Protein AF-A0A0J1CVU9-F1 (afdb_monomer)

Nearest PDB structures (foldseek):
  7rgt-assembly5_E  TM=9.088E-01  e=1.331E-07  Legionella pneumophila
  7rgt-assembly6_F  TM=9.178E-01  e=3.682E-07  Legionella pneumophila
  7rgt-assembly7_G  TM=8.548E-01  e=1.413E-07  Legionella pneumophila
  7rgs-assembly2_B  TM=8.553E-01  e=3.468E-07  Legionella pneumophila
  1dvo-assembly1_A  TM=8.181E-01  e=1.802E-05  Escherichia coli

InterPro domains:
  IPR016103 ProQ/FinO domain [PF04352] (24-130)
  IPR016103 ProQ/FinO domain [SM00945] (21-135)
  IPR023529 RNA chaperone ProQ [PTHR38106] (23-129)
  IPR036442 ProQ/FinO domain superfamily [G3DSA:1.10.1710.10] (1-133)
  IPR036442 ProQ/FinO domain superfamily [SSF48657] (22-131)

Structure (mmCIF, N/CA/C/O backbone):
data_AF-A0A0J1CVU9-F1
#
_entry.id   AF-A0A0J1CVU9-F1
#
loop_
_atom_site.group_PDB
_atom_site.id
_atom_site.type_symbol
_atom_site.label_atom_id
_atom_site.label_alt_id
_atom_site.label_comp_id
_atom_site.label_asym_id
_atom_site.label_entity_id
_atom_site.label_seq_id
_atom_site.pdbx_PDB_ins_code
_atom_site.Cartn_x
_atom_site.Cartn_y
_atom_site.Cartn_z
_atom_site.occupancy
_atom_site.B_iso_or_equiv
_atom_site.auth_seq_id
_atom_site.auth_comp_id
_atom_site.auth_asym_id
_atom_site.auth_atom_id
_atom_site.pdbx_PDB_model_num
ATOM 1 N N . ALA A 1 1 ? 62.431 -18.263 28.979 1.00 41.56 1 ALA A N 1
ATOM 2 C CA . ALA A 1 1 ? 61.148 -17.964 29.644 1.00 41.56 1 ALA A CA 1
ATOM 3 C C . ALA A 1 1 ? 60.465 -16.832 28.881 1.00 41.56 1 ALA A C 1
ATOM 5 O O . ALA A 1 1 ? 61.070 -15.781 28.729 1.00 41.56 1 ALA A O 1
ATOM 6 N N . ARG A 1 2 ? 59.284 -17.079 28.304 1.00 39.56 2 ARG A N 1
ATOM 7 C CA . ARG A 1 2 ? 58.468 -16.088 27.575 1.00 39.56 2 ARG A CA 1
ATOM 8 C C . ARG A 1 2 ? 57.374 -15.615 28.542 1.00 39.56 2 ARG A C 1
ATOM 10 O O . ARG A 1 2 ? 56.738 -16.503 29.107 1.00 39.56 2 ARG A O 1
ATOM 17 N N . PRO A 1 3 ? 57.141 -14.312 28.765 1.00 50.91 3 PRO A N 1
ATOM 18 C CA . PRO A 1 3 ? 55.972 -13.891 29.514 1.00 50.91 3 PRO A CA 1
ATOM 19 C C . PRO A 1 3 ? 54.740 -13.850 28.600 1.00 50.91 3 PRO A C 1
ATOM 21 O O . PRO A 1 3 ? 54.760 -13.317 27.491 1.00 50.91 3 PRO A O 1
ATOM 24 N N . ASP A 1 4 ? 53.713 -14.506 29.117 1.00 41.72 4 ASP A N 1
ATOM 25 C CA . ASP A 1 4 ? 52.345 -14.692 28.655 1.00 41.72 4 ASP A CA 1
ATOM 26 C C . ASP A 1 4 ? 51.590 -13.352 28.574 1.00 41.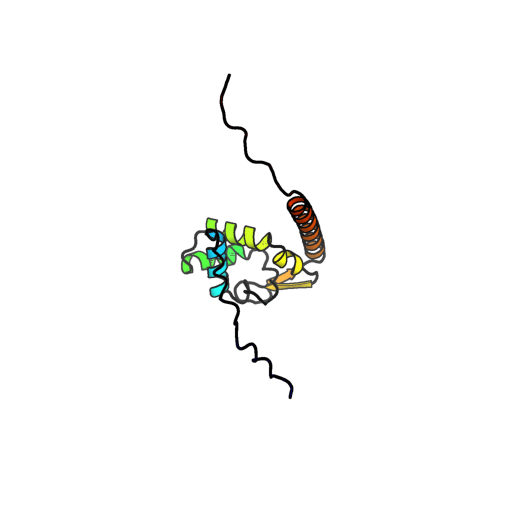72 4 ASP A C 1
ATOM 28 O O . ASP A 1 4 ? 51.628 -12.548 29.506 1.00 41.72 4 ASP A O 1
ATOM 32 N N . ALA A 1 5 ? 50.936 -13.088 27.440 1.00 48.16 5 ALA A N 1
ATOM 33 C CA . ALA A 1 5 ? 50.105 -11.905 27.236 1.00 48.16 5 ALA A CA 1
ATOM 34 C C . ALA A 1 5 ? 48.662 -12.203 27.685 1.00 48.16 5 ALA A C 1
ATOM 36 O O . ALA A 1 5 ? 48.086 -13.199 27.234 1.00 48.16 5 ALA A O 1
ATOM 37 N N . PRO A 1 6 ? 48.029 -11.357 28.519 1.00 48.94 6 PRO A N 1
ATOM 38 C CA . PRO A 1 6 ? 46.694 -11.640 29.015 1.00 48.94 6 PRO A CA 1
ATOM 39 C C . PRO A 1 6 ? 45.635 -11.472 27.916 1.00 48.94 6 PRO A C 1
ATOM 41 O O . PRO A 1 6 ? 45.565 -10.471 27.202 1.00 48.94 6 PRO A O 1
ATOM 44 N N . ARG A 1 7 ? 44.783 -12.497 27.827 1.00 43.69 7 ARG A N 1
ATOM 45 C CA . ARG A 1 7 ? 43.560 -12.595 27.024 1.00 43.69 7 ARG A CA 1
ATOM 46 C C . ARG A 1 7 ? 42.700 -11.329 27.125 1.00 43.69 7 ARG A C 1
ATOM 48 O O . ARG A 1 7 ? 42.205 -10.994 28.198 1.00 43.69 7 ARG A O 1
ATOM 55 N N . HIS A 1 8 ? 42.423 -10.705 25.981 1.00 44.59 8 HIS A N 1
ATOM 56 C CA . HIS A 1 8 ? 41.349 -9.722 25.837 1.00 44.59 8 HIS A CA 1
ATOM 57 C C . HIS A 1 8 ? 39.990 -10.408 26.039 1.00 44.59 8 HIS A C 1
ATOM 59 O O . HIS A 1 8 ? 39.448 -11.044 25.134 1.00 44.59 8 HIS A O 1
ATOM 65 N N . ALA A 1 9 ? 39.446 -10.285 27.247 1.00 43.50 9 ALA A N 1
ATOM 66 C CA . ALA A 1 9 ? 38.067 -10.619 27.553 1.00 43.50 9 ALA A CA 1
ATOM 67 C C . ALA A 1 9 ? 37.156 -9.409 27.279 1.00 43.50 9 ALA A C 1
ATOM 69 O O . ALA A 1 9 ? 37.359 -8.330 27.820 1.00 43.50 9 ALA A O 1
ATOM 70 N N . ALA A 1 10 ? 36.136 -9.656 26.455 1.00 47.22 10 ALA A N 1
ATOM 71 C CA . ALA A 1 10 ? 34.833 -8.994 26.406 1.00 47.22 10 ALA A CA 1
ATOM 72 C C . ALA A 1 10 ? 34.772 -7.454 26.308 1.00 47.22 10 ALA A C 1
ATOM 74 O O . ALA A 1 10 ? 34.772 -6.737 27.302 1.00 47.22 10 ALA A O 1
ATOM 75 N N . ALA A 1 11 ? 34.431 -6.971 25.111 1.00 45.59 11 ALA A N 1
ATOM 76 C CA . ALA A 1 11 ? 33.562 -5.806 24.972 1.00 45.59 11 ALA A CA 1
ATOM 77 C C . ALA A 1 11 ? 32.445 -6.147 23.979 1.00 45.59 11 ALA A C 1
ATOM 79 O O . ALA A 1 11 ? 32.611 -6.097 22.763 1.00 45.59 11 ALA A O 1
ATOM 80 N N . ARG A 1 12 ? 31.290 -6.552 24.514 1.00 49.12 12 ARG A N 1
ATOM 81 C CA . ARG A 1 12 ? 30.031 -6.581 23.760 1.00 49.12 12 ARG A CA 1
ATOM 82 C C . ARG A 1 12 ? 29.742 -5.134 23.335 1.00 49.12 12 ARG A C 1
ATOM 84 O O . ARG A 1 12 ? 29.778 -4.271 24.215 1.00 49.12 12 ARG A O 1
ATOM 91 N N . PRO A 1 13 ? 29.454 -4.822 22.061 1.00 47.38 13 PRO A N 1
ATOM 92 C CA . PRO A 1 13 ? 29.062 -3.464 21.715 1.00 47.38 13 PRO A CA 1
ATOM 93 C C . PRO A 1 13 ? 27.724 -3.144 22.398 1.00 47.38 13 PRO A C 1
ATOM 95 O O . PRO A 1 13 ? 26.752 -3.893 22.284 1.00 47.38 13 PRO A O 1
ATOM 98 N N . ALA A 1 14 ? 27.713 -2.051 23.161 1.00 47.44 14 ALA A N 1
ATOM 99 C CA . ALA A 1 14 ? 26.538 -1.493 23.818 1.00 47.44 14 ALA A CA 1
ATOM 100 C C . ALA A 1 14 ? 25.405 -1.233 22.803 1.00 47.44 14 ALA A C 1
ATOM 102 O O . ALA A 1 14 ? 25.688 -0.925 21.640 1.00 47.44 14 ALA A O 1
ATOM 103 N N . PRO A 1 15 ? 24.121 -1.313 23.204 1.00 46.66 15 PRO A N 1
ATOM 104 C CA . PRO A 1 15 ? 23.029 -0.952 22.316 1.00 46.66 15 PRO A CA 1
ATOM 105 C C . PRO A 1 15 ? 23.121 0.546 22.018 1.00 46.66 15 PRO A C 1
ATOM 107 O O . PRO A 1 15 ? 22.911 1.390 22.887 1.00 46.66 15 PRO A O 1
ATOM 110 N N . VAL A 1 16 ? 23.447 0.875 20.770 1.00 46.28 16 VAL A N 1
ATOM 111 C CA . VAL A 1 16 ? 23.295 2.220 20.218 1.00 46.28 16 VAL A CA 1
ATOM 112 C C . VAL A 1 16 ? 21.824 2.614 20.329 1.00 46.28 16 VAL A C 1
ATOM 114 O O . VAL A 1 16 ? 20.986 2.207 19.526 1.00 46.28 16 VAL A O 1
ATOM 117 N N . VAL A 1 17 ? 21.491 3.392 21.360 1.00 46.78 17 VAL A N 1
ATOM 118 C CA . VAL A 1 17 ? 20.192 4.056 21.479 1.00 46.78 17 VAL A CA 1
ATOM 119 C C . VAL A 1 17 ? 20.144 5.104 20.376 1.00 46.78 17 VAL A C 1
ATOM 121 O O . VAL A 1 17 ? 20.629 6.228 20.521 1.00 46.78 17 VAL A O 1
ATOM 124 N N . VAL A 1 18 ? 19.609 4.703 19.224 1.00 53.06 18 VAL A N 1
ATOM 125 C CA . VAL A 1 18 ? 19.347 5.602 18.105 1.00 53.06 18 VAL A CA 1
ATOM 126 C C . VAL A 1 18 ? 18.295 6.596 18.587 1.00 53.06 18 VAL A C 1
ATOM 128 O O . VAL A 1 18 ? 17.112 6.259 18.677 1.00 53.06 18 VAL A O 1
ATOM 131 N N . LYS A 1 19 ? 18.742 7.810 18.935 1.00 46.00 19 LYS A N 1
ATOM 132 C CA . LYS A 1 19 ? 17.898 8.976 19.225 1.00 46.00 19 LYS A CA 1
ATOM 133 C C . LYS A 1 19 ? 16.982 9.189 18.022 1.00 46.00 19 LYS A C 1
ATOM 135 O O . LYS A 1 19 ? 17.376 9.770 17.011 1.00 46.00 19 LYS A O 1
ATOM 140 N N . SER A 1 20 ? 15.795 8.602 18.092 1.00 45.66 20 SER A N 1
ATOM 141 C CA . SER A 1 20 ? 14.869 8.584 16.975 1.00 45.66 20 SER A CA 1
ATOM 142 C C . SER A 1 20 ? 14.236 9.961 16.888 1.00 45.66 20 SER A C 1
ATOM 144 O O . SER A 1 20 ? 13.605 10.428 17.833 1.00 45.66 20 SER A O 1
ATOM 146 N N . LYS A 1 21 ? 14.456 10.617 15.746 1.00 48.94 21 LYS A N 1
ATOM 147 C CA . LYS A 1 21 ? 13.702 11.793 15.296 1.00 48.94 21 LYS A CA 1
ATOM 148 C C . LYS A 1 21 ? 12.204 11.553 15.549 1.00 48.94 21 LYS A C 1
ATOM 150 O O . LYS A 1 21 ? 11.797 10.391 15.449 1.00 48.94 21 LYS A O 1
ATOM 155 N N . PRO A 1 22 ? 11.405 12.592 15.870 1.00 57.09 22 PRO A N 1
ATOM 156 C CA . PRO A 1 22 ? 9.976 12.425 16.119 1.00 57.09 22 PRO A CA 1
ATOM 157 C C . PRO A 1 22 ? 9.381 11.655 14.945 1.00 57.09 22 PRO A C 1
ATOM 159 O O . PRO A 1 22 ? 9.454 12.093 13.800 1.00 57.09 22 PRO A O 1
ATOM 162 N N . VAL A 1 23 ? 8.933 10.436 15.230 1.00 61.28 23 VAL A N 1
ATOM 163 C CA . VAL A 1 23 ? 8.447 9.519 14.206 1.00 61.28 23 VAL A CA 1
ATOM 164 C C . VAL A 1 23 ? 7.188 10.161 13.654 1.00 61.28 23 VAL A C 1
ATOM 166 O O . VAL A 1 23 ? 6.270 10.426 14.431 1.00 61.28 23 VAL A O 1
ATOM 169 N N . ASP A 1 24 ? 7.157 10.455 12.352 1.00 78.06 24 ASP A N 1
ATOM 170 C CA . ASP A 1 24 ? 5.987 11.077 11.743 1.00 78.06 24 ASP A CA 1
ATOM 171 C C . ASP A 1 24 ? 4.726 10.305 12.160 1.00 78.06 24 ASP A C 1
ATOM 173 O O . ASP A 1 24 ? 4.723 9.067 12.091 1.00 78.06 24 ASP A O 1
ATOM 177 N N . PRO A 1 25 ? 3.641 10.989 12.565 1.00 79.50 25 PRO A N 1
ATOM 178 C CA . PRO A 1 25 ? 2.411 10.320 12.995 1.00 79.50 25 PRO A CA 1
ATOM 179 C C . PRO A 1 25 ? 1.903 9.346 11.922 1.00 79.50 25 PRO A C 1
ATOM 181 O O . PRO A 1 25 ? 1.444 8.248 12.218 1.00 79.50 25 PRO A O 1
ATOM 184 N N . VAL A 1 26 ? 2.136 9.682 10.654 1.00 82.81 26 VAL A N 1
ATOM 185 C CA . VAL A 1 26 ? 1.861 8.840 9.488 1.00 82.81 26 VAL A CA 1
ATOM 186 C C . VAL A 1 26 ? 2.617 7.504 9.521 1.00 82.81 26 VAL A C 1
ATOM 188 O O . VAL A 1 26 ? 2.060 6.463 9.181 1.00 82.81 26 VAL A O 1
ATOM 191 N N . VAL A 1 27 ? 3.882 7.500 9.943 1.00 81.06 27 VAL A N 1
ATOM 192 C CA . VAL A 1 27 ? 4.694 6.278 10.066 1.00 81.06 27 VAL A CA 1
ATOM 193 C C . VAL A 1 27 ? 4.217 5.427 11.242 1.00 81.06 27 VAL A C 1
ATOM 195 O O . VAL A 1 27 ? 4.213 4.198 11.141 1.00 81.06 27 VAL A O 1
ATOM 198 N N . LEU A 1 28 ? 3.746 6.051 12.326 1.00 84.38 28 LEU A N 1
ATOM 199 C CA . LEU A 1 28 ? 3.087 5.334 13.423 1.00 84.38 28 LEU A CA 1
ATOM 200 C C . LEU A 1 28 ? 1.793 4.665 12.944 1.00 84.38 28 LEU A C 1
ATOM 202 O O . LEU A 1 28 ? 1.552 3.502 13.275 1.00 84.38 28 LEU A O 1
ATOM 206 N N . THR A 1 29 ? 1.012 5.352 12.109 1.00 86.81 29 THR A N 1
ATOM 207 C CA . THR A 1 29 ? -0.194 4.806 11.473 1.00 86.81 29 THR A CA 1
ATOM 208 C C . THR A 1 29 ? 0.133 3.615 10.575 1.00 86.81 29 THR A C 1
ATOM 210 O O . THR A 1 29 ? -0.481 2.561 10.728 1.00 86.81 29 THR A O 1
ATOM 213 N N . ILE A 1 30 ? 1.173 3.705 9.736 1.00 84.81 30 ILE A N 1
ATOM 214 C CA . ILE A 1 30 ? 1.686 2.550 8.976 1.00 84.81 30 ILE A CA 1
ATOM 215 C C . ILE A 1 30 ? 2.040 1.397 9.926 1.00 84.81 30 ILE A C 1
ATOM 217 O O . ILE A 1 30 ? 1.662 0.257 9.676 1.00 84.81 30 ILE A O 1
ATOM 221 N N . GLY A 1 31 ? 2.720 1.672 11.041 1.00 84.19 31 GLY A N 1
ATOM 222 C CA . GLY A 1 31 ? 3.070 0.654 12.034 1.00 84.19 31 GLY A CA 1
ATOM 223 C C . GLY A 1 31 ? 1.858 -0.022 12.688 1.00 84.19 31 GLY A C 1
ATOM 224 O O . GLY A 1 31 ? 1.905 -1.222 12.963 1.00 84.19 31 GLY A O 1
ATOM 225 N N . LYS A 1 32 ? 0.761 0.712 12.917 1.00 84.94 32 LYS A N 1
ATOM 226 C CA . LYS A 1 32 ? -0.515 0.141 13.385 1.00 84.94 32 LYS A CA 1
ATOM 227 C C . LYS A 1 32 ? -1.131 -0.770 12.322 1.00 84.94 32 LYS A C 1
ATOM 229 O O . LYS A 1 32 ? -1.518 -1.891 12.650 1.00 84.94 32 LYS A O 1
ATOM 234 N N . LEU A 1 33 ? -1.139 -0.331 11.062 1.00 85.00 33 LEU A N 1
ATOM 235 C CA . LEU A 1 33 ? -1.606 -1.140 9.933 1.00 85.00 33 LEU A CA 1
ATOM 236 C C . LEU A 1 33 ? -0.778 -2.420 9.774 1.00 85.00 33 LEU A C 1
ATOM 238 O O . LEU A 1 33 ? -1.353 -3.481 9.595 1.00 85.00 33 LEU A O 1
ATOM 242 N N . GLN A 1 34 ? 0.544 -2.362 9.954 1.00 84.38 34 GLN A N 1
ATOM 243 C CA . GLN A 1 34 ? 1.418 -3.545 9.939 1.00 84.38 34 GLN A CA 1
ATOM 244 C C . GLN A 1 34 ? 1.088 -4.560 11.040 1.00 84.38 34 GLN A C 1
ATOM 246 O O . GLN A 1 34 ? 1.210 -5.763 10.825 1.00 84.38 34 GLN A O 1
ATOM 251 N N . LYS A 1 35 ? 0.691 -4.098 12.232 1.00 83.94 35 LYS A N 1
ATOM 252 C CA . LYS A 1 35 ? 0.301 -4.993 13.336 1.00 83.94 35 LYS A CA 1
ATOM 253 C C . LYS A 1 35 ? -1.035 -5.685 13.077 1.00 83.94 35 LYS A C 1
ATOM 255 O O . LYS A 1 35 ? -1.227 -6.806 13.529 1.00 83.94 35 LYS A O 1
ATOM 260 N N . ARG A 1 36 ? -1.951 -4.996 12.400 1.00 84.25 36 ARG A N 1
ATOM 261 C CA . ARG A 1 36 ? -3.316 -5.470 12.142 1.00 84.25 36 ARG A CA 1
ATOM 262 C C . ARG A 1 36 ? -3.403 -6.303 10.870 1.00 84.25 36 ARG A C 1
ATOM 264 O O . ARG A 1 36 ? -4.029 -7.352 10.874 1.00 84.25 36 ARG A O 1
ATOM 271 N N . PHE A 1 37 ? -2.679 -5.890 9.838 1.00 84.12 37 PHE A N 1
ATOM 272 C CA . PHE A 1 37 ? -2.614 -6.536 8.533 1.00 84.12 37 PHE A CA 1
ATOM 273 C C . PHE A 1 37 ? -1.162 -6.890 8.188 1.00 84.12 37 PHE A C 1
ATOM 275 O O . PHE A 1 37 ? -0.573 -6.291 7.286 1.00 84.12 37 PHE A O 1
ATOM 282 N N . PRO A 1 38 ? -0.551 -7.871 8.877 1.00 81.56 38 PRO A N 1
ATOM 283 C CA . PRO A 1 38 ? 0.835 -8.260 8.615 1.00 81.56 38 PRO A CA 1
ATOM 284 C C . PRO A 1 38 ? 1.034 -8.873 7.222 1.00 81.56 38 PRO A C 1
ATOM 286 O O . PRO A 1 38 ? 2.152 -8.873 6.713 1.00 81.56 38 PRO A O 1
ATOM 289 N N . LYS A 1 39 ? -0.038 -9.381 6.598 1.00 79.44 39 LYS A N 1
ATOM 290 C CA . LYS A 1 39 ? -0.004 -9.946 5.244 1.00 79.44 39 LYS A CA 1
ATOM 291 C C . LYS A 1 39 ? 0.044 -8.862 4.160 1.00 79.44 39 LYS A C 1
ATOM 293 O O . LYS A 1 39 ? 0.845 -8.965 3.240 1.00 79.44 39 LYS A O 1
ATOM 298 N N . ALA A 1 40 ? -0.760 -7.806 4.301 1.00 80.44 40 ALA A N 1
ATOM 299 C CA . ALA A 1 40 ? -0.781 -6.674 3.371 1.00 80.44 40 ALA A CA 1
ATOM 300 C C . ALA A 1 40 ? 0.377 -5.698 3.617 1.00 80.44 40 ALA A C 1
ATOM 302 O O . ALA A 1 40 ? 1.024 -5.206 2.694 1.00 80.44 40 ALA A O 1
ATOM 303 N N . PHE A 1 41 ? 0.674 -5.438 4.890 1.00 82.12 41 PHE A N 1
ATOM 304 C CA . PHE A 1 41 ? 1.751 -4.565 5.335 1.00 82.12 41 PHE A CA 1
ATOM 305 C C . PHE A 1 41 ? 2.809 -5.386 6.085 1.00 82.12 41 PHE A C 1
ATOM 307 O O . PHE A 1 41 ? 2.903 -5.317 7.313 1.00 82.12 41 PHE A O 1
ATOM 314 N N . PRO A 1 42 ? 3.655 -6.149 5.375 1.00 76.81 42 PRO A N 1
ATOM 315 C CA . PRO A 1 42 ? 4.730 -6.887 6.016 1.00 76.81 42 PRO A CA 1
ATOM 316 C C . PRO A 1 42 ? 5.746 -5.938 6.672 1.00 76.81 42 PRO A C 1
ATOM 318 O O . PRO A 1 42 ? 6.040 -4.839 6.179 1.00 76.81 42 PRO A O 1
ATOM 321 N N . LYS A 1 43 ? 6.294 -6.360 7.816 1.00 70.69 43 LYS A N 1
ATOM 322 C CA . LYS A 1 43 ? 7.401 -5.686 8.514 1.00 70.69 43 LYS A CA 1
ATOM 323 C C . LYS A 1 43 ? 8.730 -6.370 8.157 1.00 70.69 43 LYS A C 1
ATOM 325 O O . LYS A 1 43 ? 8.760 -7.545 7.818 1.00 70.69 43 LYS A O 1
ATOM 330 N N . ASN A 1 44 ? 9.831 -5.616 8.216 1.00 53.41 44 ASN A N 1
ATOM 331 C CA . ASN A 1 44 ? 11.195 -6.102 7.958 1.00 53.41 44 ASN A CA 1
ATOM 332 C C . ASN A 1 44 ? 11.471 -7.427 8.709 1.00 53.41 44 ASN A C 1
ATOM 334 O O . ASN A 1 44 ? 11.161 -7.465 9.902 1.00 53.41 44 ASN A O 1
ATOM 338 N N . PRO A 1 45 ? 12.066 -8.464 8.083 1.00 49.12 45 PRO A N 1
ATOM 339 C CA . PRO A 1 45 ? 12.847 -8.455 6.836 1.00 49.12 45 PRO A CA 1
ATOM 340 C C . PRO A 1 45 ? 12.084 -8.786 5.543 1.00 49.12 45 PRO A C 1
ATOM 342 O O . PRO A 1 45 ? 12.707 -8.793 4.485 1.00 49.12 45 PRO A O 1
ATOM 345 N N . SER A 1 46 ? 10.773 -9.031 5.584 1.00 55.81 46 SER A N 1
ATOM 346 C CA . SER A 1 46 ? 10.046 -9.433 4.375 1.00 55.81 46 SER A CA 1
ATOM 347 C C . SER A 1 46 ? 10.033 -8.317 3.318 1.00 55.81 46 SER A C 1
ATOM 349 O O . SER A 1 46 ? 9.872 -7.137 3.675 1.00 55.81 46 SER A O 1
ATOM 351 N N . PRO A 1 47 ? 10.212 -8.657 2.024 1.00 60.06 47 PRO A N 1
ATOM 352 C CA . PRO A 1 47 ? 10.031 -7.700 0.942 1.00 60.06 47 PRO A CA 1
ATOM 353 C C . PRO A 1 47 ? 8.624 -7.111 1.046 1.00 60.06 47 PRO A C 1
ATOM 355 O O . PRO A 1 47 ? 7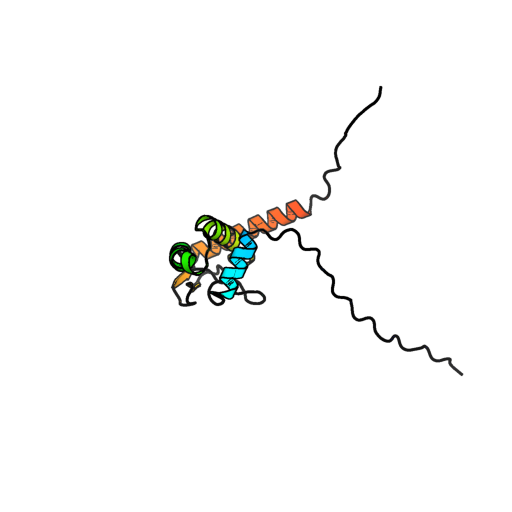.680 -7.786 1.468 1.00 60.06 47 PRO A O 1
ATOM 358 N N . LYS A 1 48 ? 8.484 -5.819 0.730 1.00 69.31 48 LYS A N 1
ATOM 359 C CA . LYS A 1 48 ? 7.142 -5.237 0.665 1.00 69.31 48 LYS A CA 1
ATOM 360 C C . LYS A 1 48 ? 6.370 -5.957 -0.436 1.00 69.31 48 LYS A C 1
ATOM 362 O O . LYS A 1 48 ? 6.951 -6.564 -1.320 1.00 69.31 48 LYS A O 1
ATOM 367 N N . VAL A 1 49 ? 5.056 -5.903 -0.368 1.00 71.06 49 VAL A N 1
ATOM 368 C CA . VAL A 1 49 ? 4.188 -6.537 -1.357 1.00 71.06 49 VAL A CA 1
ATOM 369 C C . VAL A 1 49 ? 3.447 -5.450 -2.122 1.00 71.06 49 VAL A C 1
ATOM 371 O O . VAL A 1 49 ? 3.131 -4.402 -1.537 1.00 71.06 49 VAL A O 1
ATOM 374 N N . PRO A 1 50 ? 3.214 -5.636 -3.430 1.00 81.38 50 PRO A N 1
ATOM 375 C CA . PRO A 1 50 ? 2.346 -4.740 -4.166 1.00 81.38 50 PRO A CA 1
ATOM 376 C C . PRO A 1 50 ? 0.936 -4.876 -3.586 1.00 81.38 50 PRO A C 1
ATOM 378 O O . PRO A 1 50 ? 0.401 -5.972 -3.442 1.00 81.38 50 PRO A O 1
ATOM 381 N N . LEU A 1 51 ? 0.352 -3.750 -3.192 1.00 84.06 51 LEU A N 1
ATOM 382 C CA . LEU A 1 51 ? -0.982 -3.734 -2.603 1.00 84.06 51 LEU A CA 1
ATOM 383 C C . LEU A 1 51 ? -2.041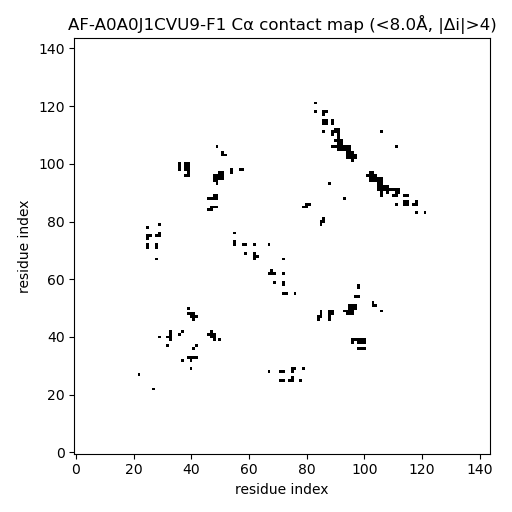 -3.765 -3.710 1.00 84.06 51 LEU A C 1
ATOM 385 O O . LEU A 1 51 ? -1.804 -3.298 -4.830 1.00 84.06 51 LEU A O 1
ATOM 389 N N . LYS A 1 52 ? -3.226 -4.277 -3.375 1.00 84.62 52 LYS A N 1
ATOM 390 C CA . LYS A 1 52 ? -4.447 -4.170 -4.184 1.00 84.62 52 LYS A CA 1
ATOM 391 C C . LYS A 1 52 ? -4.682 -2.726 -4.661 1.00 84.62 52 LYS A C 1
ATOM 393 O O . LYS A 1 52 ? -4.523 -1.769 -3.899 1.00 84.62 52 LYS A O 1
ATOM 398 N N . ILE A 1 53 ? -5.111 -2.553 -5.915 1.00 79.62 53 ILE A N 1
ATOM 399 C CA . ILE A 1 53 ? -5.634 -1.254 -6.375 1.00 79.62 53 ILE A CA 1
ATOM 400 C C . ILE A 1 53 ? -6.957 -1.008 -5.650 1.00 79.62 53 ILE A C 1
ATOM 402 O O . ILE A 1 53 ? -7.840 -1.854 -5.695 1.00 79.62 53 ILE A O 1
ATOM 406 N N . GLY A 1 54 ? -7.083 0.131 -4.969 1.00 81.69 54 GLY A N 1
ATOM 407 C CA . GLY A 1 54 ? -8.251 0.404 -4.126 1.00 81.69 54 GLY A CA 1
ATOM 408 C C . GLY A 1 54 ? -8.132 -0.137 -2.697 1.00 81.69 54 GLY A C 1
ATOM 409 O O . GLY A 1 54 ? -9.091 -0.046 -1.943 1.00 81.69 54 GLY A O 1
ATOM 410 N N . ILE A 1 55 ? -6.947 -0.603 -2.260 1.00 84.75 55 ILE A N 1
ATOM 411 C CA . ILE A 1 55 ? -6.690 -0.984 -0.848 1.00 84.75 55 ILE A CA 1
ATOM 412 C C . ILE A 1 55 ? -7.090 0.121 0.147 1.00 84.75 55 ILE A C 1
ATOM 414 O O . ILE A 1 55 ? -7.344 -0.142 1.312 1.00 84.75 55 ILE A O 1
ATOM 418 N N . PHE A 1 56 ? -7.129 1.377 -0.303 1.00 85.81 56 PHE A N 1
ATOM 419 C CA . PHE A 1 56 ? -7.556 2.511 0.504 1.00 85.81 56 PHE A CA 1
ATOM 420 C C . PHE A 1 56 ? -9.024 2.421 0.938 1.00 85.81 56 PHE A C 1
ATOM 422 O O . PHE A 1 56 ? -9.314 2.749 2.080 1.00 85.81 56 PHE A O 1
ATOM 429 N N . GLU A 1 57 ? -9.925 1.957 0.070 1.00 86.75 57 GLU A N 1
ATOM 430 C CA . GLU A 1 57 ? -11.352 1.797 0.394 1.00 86.75 57 GLU A CA 1
ATOM 431 C C . GLU A 1 57 ? -11.554 0.667 1.410 1.00 86.75 57 GLU A C 1
ATOM 433 O O . GLU A 1 57 ? -12.250 0.825 2.409 1.00 86.75 57 GLU A O 1
ATOM 438 N N . ASP A 1 58 ? -10.838 -0.436 1.201 1.00 85.69 58 ASP A N 1
ATOM 439 C CA . ASP A 1 58 ? -10.747 -1.567 2.126 1.00 85.69 58 ASP A CA 1
ATOM 440 C C . ASP A 1 58 ? -10.231 -1.112 3.507 1.00 85.69 58 ASP A C 1
ATOM 442 O O . ASP A 1 58 ? -10.786 -1.436 4.559 1.00 85.69 58 ASP A O 1
ATOM 446 N N . LEU A 1 59 ? -9.190 -0.272 3.513 1.00 85.38 59 LEU A N 1
ATOM 447 C CA . LEU A 1 59 ? -8.642 0.293 4.740 1.00 85.38 59 LEU A CA 1
ATOM 448 C C . LEU A 1 59 ? -9.611 1.263 5.399 1.00 85.38 59 LEU A C 1
ATOM 450 O O . LEU A 1 59 ? -9.641 1.305 6.623 1.00 85.38 59 LEU A O 1
ATOM 454 N N . LEU A 1 60 ? -10.379 2.034 4.629 1.00 87.12 60 LEU A N 1
ATOM 455 C CA . LEU A 1 60 ? -11.385 2.948 5.164 1.00 87.12 60 LEU A CA 1
ATOM 456 C C . LEU A 1 60 ? -12.490 2.200 5.901 1.00 87.12 60 LEU A C 1
ATOM 458 O O . LEU A 1 60 ? -12.873 2.622 6.990 1.00 87.12 60 LEU A O 1
ATOM 462 N N . ALA A 1 61 ? -12.935 1.061 5.366 1.00 88.06 61 ALA A N 1
ATOM 463 C CA . ALA A 1 61 ? -13.898 0.199 6.047 1.00 88.06 61 ALA A CA 1
ATOM 464 C C . ALA A 1 61 ? -13.373 -0.273 7.417 1.00 88.06 61 ALA A C 1
ATOM 466 O O . ALA A 1 61 ? -14.126 -0.351 8.385 1.00 88.06 61 ALA A O 1
ATOM 467 N N . GLN A 1 62 ? -12.065 -0.524 7.516 1.00 83.25 62 GLN A N 1
ATOM 468 C CA . GLN A 1 62 ? -11.393 -0.940 8.751 1.00 83.25 62 GLN A CA 1
ATOM 469 C C . GLN A 1 62 ? -10.908 0.243 9.614 1.00 83.25 62 GLN A C 1
ATOM 471 O O . GLN A 1 62 ? -10.578 0.064 10.787 1.00 83.25 62 GLN A O 1
ATOM 476 N N . ALA A 1 63 ? -10.863 1.465 9.074 1.00 84.69 63 ALA A N 1
ATOM 477 C CA . ALA A 1 63 ? -10.294 2.637 9.740 1.00 84.69 63 ALA A CA 1
ATOM 478 C C . ALA A 1 63 ? -11.069 3.003 11.009 1.00 84.69 63 ALA A C 1
ATOM 480 O O . ALA A 1 63 ? -10.455 3.359 12.016 1.00 84.69 63 ALA A O 1
ATOM 481 N N . THR A 1 64 ? -12.394 2.839 10.979 1.00 83.94 64 THR A N 1
ATOM 482 C CA . THR A 1 64 ? -13.279 3.032 12.135 1.00 83.94 64 THR A CA 1
ATOM 483 C C . THR A 1 64 ? -12.914 2.095 13.286 1.00 83.94 64 THR A C 1
ATOM 485 O O . THR A 1 64 ? -12.811 2.539 14.426 1.00 83.94 64 THR A O 1
ATOM 488 N N . GLU A 1 65 ? -12.635 0.821 12.994 1.00 84.25 65 GLU A N 1
ATOM 489 C CA . GLU A 1 65 ? -12.217 -0.167 14.002 1.00 84.25 65 GLU A CA 1
ATOM 490 C C . GLU A 1 65 ? -10.816 0.141 14.556 1.00 84.25 65 GLU A C 1
ATOM 492 O O . GLU A 1 65 ? -10.517 -0.066 15.733 1.00 84.25 65 GLU A O 1
ATOM 497 N N . LEU A 1 66 ? -9.948 0.688 13.707 1.00 79.56 66 LEU A N 1
ATOM 498 C CA . LEU A 1 66 ? -8.579 1.069 14.051 1.00 79.56 66 LEU A CA 1
ATOM 499 C C . LEU A 1 66 ? -8.487 2.431 14.757 1.00 79.56 66 LEU A C 1
ATOM 501 O O . LEU A 1 66 ? -7.385 2.812 15.171 1.00 79.56 66 LEU A O 1
ATOM 505 N N . ALA A 1 67 ? -9.608 3.153 14.878 1.00 85.19 67 ALA A N 1
ATOM 506 C CA . ALA A 1 67 ? -9.678 4.541 15.328 1.00 85.19 67 ALA A CA 1
ATOM 507 C C . ALA A 1 67 ? -8.672 5.446 14.584 1.00 85.19 67 ALA A C 1
ATOM 509 O O . ALA A 1 67 ? -7.934 6.224 15.194 1.00 85.19 67 ALA A O 1
ATOM 510 N N . LEU A 1 68 ? -8.601 5.291 13.258 1.00 85.50 68 LEU A N 1
ATOM 511 C CA . LEU A 1 68 ? -7.750 6.078 12.363 1.00 85.50 68 LEU A CA 1
ATOM 512 C C . LEU A 1 68 ? -8.605 6.986 11.482 1.00 85.50 68 LEU A C 1
ATOM 514 O O . LEU A 1 68 ? -9.661 6.579 11.001 1.00 85.50 68 LEU A O 1
ATOM 518 N N . SER A 1 69 ? -8.128 8.203 11.218 1.00 87.31 69 SER A N 1
ATOM 519 C CA . SER A 1 69 ? -8.805 9.100 10.278 1.00 87.31 69 SER A CA 1
ATOM 520 C C . SER A 1 69 ? -8.468 8.755 8.824 1.00 87.31 69 SER A C 1
ATOM 522 O O . SER A 1 69 ? -7.339 8.364 8.511 1.00 87.31 69 SER A O 1
ATOM 524 N N . GLU A 1 70 ? -9.414 8.993 7.910 1.00 87.44 70 GLU A N 1
ATOM 525 C CA . GLU A 1 70 ? -9.202 8.870 6.462 1.00 87.44 70 GLU A CA 1
ATOM 526 C C . GLU A 1 70 ? -7.942 9.616 6.003 1.00 87.44 70 GLU A C 1
ATOM 528 O O . GLU A 1 70 ? -7.136 9.094 5.228 1.00 87.44 70 GLU A O 1
ATOM 533 N N . THR A 1 71 ? -7.735 10.828 6.519 1.00 88.06 71 THR A N 1
ATOM 534 C CA . THR A 1 71 ? -6.587 11.670 6.170 1.00 88.06 71 THR A CA 1
ATOM 535 C C . THR A 1 71 ? -5.264 11.010 6.553 1.00 88.06 71 THR A C 1
ATOM 537 O O . THR A 1 71 ? -4.313 11.017 5.763 1.00 88.06 71 THR A O 1
ATOM 540 N N . GLU A 1 72 ? -5.197 10.400 7.738 1.00 87.25 72 GLU A N 1
ATOM 541 C CA . GLU A 1 72 ? -4.005 9.691 8.210 1.00 87.25 72 GLU A CA 1
ATOM 542 C C . GLU A 1 72 ? -3.740 8.442 7.375 1.00 87.25 72 GLU A C 1
ATOM 544 O O . GLU A 1 72 ? -2.598 8.182 6.995 1.00 87.25 72 GLU A O 1
ATOM 549 N N . LEU A 1 73 ? -4.796 7.705 7.039 1.00 87.38 73 LEU A N 1
ATOM 550 C CA . LEU A 1 73 ? -4.743 6.518 6.193 1.00 87.38 73 LEU A CA 1
ATOM 551 C C . LEU A 1 73 ? -4.225 6.868 4.794 1.00 87.38 73 LEU A C 1
ATOM 553 O O . LEU A 1 73 ? -3.301 6.242 4.275 1.00 87.38 73 LEU A O 1
ATOM 557 N N . ARG A 1 74 ? -4.754 7.942 4.205 1.00 88.62 74 ARG A N 1
ATOM 558 C CA . ARG A 1 74 ? -4.349 8.433 2.885 1.00 88.62 74 ARG A CA 1
ATOM 559 C C . ARG A 1 74 ? -2.895 8.883 2.885 1.00 88.62 74 ARG A C 1
ATOM 561 O O . ARG A 1 74 ? -2.158 8.597 1.937 1.00 88.62 74 ARG A O 1
ATOM 568 N N . ALA A 1 75 ? -2.466 9.572 3.941 1.00 87.94 75 ALA A N 1
ATOM 569 C CA . ALA A 1 75 ? -1.072 9.949 4.126 1.00 87.94 75 ALA A CA 1
ATOM 570 C C . ALA A 1 75 ? -0.178 8.709 4.289 1.00 87.94 75 ALA A C 1
ATOM 572 O O . ALA A 1 75 ? 0.859 8.619 3.629 1.00 87.94 75 ALA A O 1
ATOM 573 N N . ALA A 1 76 ? -0.605 7.727 5.087 1.00 87.69 76 ALA A N 1
ATOM 574 C CA . ALA A 1 76 ? 0.116 6.480 5.334 1.00 87.69 76 ALA A CA 1
ATOM 575 C C . ALA A 1 76 ? 0.335 5.698 4.041 1.00 87.69 76 ALA A C 1
ATOM 577 O O . ALA A 1 76 ? 1.472 5.346 3.723 1.00 87.69 76 ALA A O 1
ATOM 578 N N . ILE A 1 77 ? -0.714 5.518 3.239 1.00 85.75 77 ILE A N 1
ATOM 579 C CA . ILE A 1 77 ? -0.631 4.835 1.944 1.00 85.75 77 ILE A CA 1
ATOM 580 C C . ILE A 1 77 ? 0.239 5.609 0.960 1.00 85.75 77 ILE A C 1
ATOM 582 O O . ILE A 1 77 ? 1.092 5.023 0.293 1.00 85.75 77 ILE A O 1
ATOM 586 N N . LYS A 1 78 ? 0.103 6.938 0.907 1.00 85.25 78 LYS A N 1
ATOM 587 C CA . LYS A 1 78 ? 0.945 7.782 0.050 1.00 85.25 78 LYS A CA 1
ATOM 588 C C . LYS A 1 78 ? 2.431 7.634 0.392 1.00 85.25 78 LYS A C 1
ATOM 590 O O . LYS A 1 78 ? 3.253 7.532 -0.518 1.00 85.25 78 LYS A O 1
ATOM 595 N N . ILE A 1 79 ? 2.788 7.618 1.677 1.00 83.94 79 ILE A N 1
ATOM 596 C CA . ILE A 1 79 ? 4.173 7.409 2.125 1.00 83.94 79 ILE A CA 1
ATOM 597 C C . ILE A 1 79 ? 4.622 5.968 1.863 1.00 83.94 79 ILE A C 1
ATOM 599 O O . ILE A 1 79 ? 5.737 5.756 1.380 1.00 83.94 79 ILE A O 1
ATOM 603 N N . TRP A 1 80 ? 3.754 4.985 2.109 1.00 83.69 80 TRP A N 1
ATOM 604 C CA . TRP A 1 80 ? 4.034 3.575 1.851 1.00 83.69 80 TRP A CA 1
ATOM 605 C C . TRP A 1 80 ? 4.385 3.322 0.381 1.00 83.69 80 TRP A C 1
ATOM 607 O O . TRP A 1 80 ? 5.451 2.761 0.104 1.00 83.69 80 TRP A O 1
ATOM 617 N N . CYS A 1 81 ? 3.556 3.824 -0.541 1.00 81.25 81 CYS A N 1
ATOM 618 C CA . CYS A 1 81 ? 3.731 3.686 -1.987 1.00 81.25 81 CYS A CA 1
ATOM 619 C C . CYS A 1 81 ? 4.890 4.515 -2.561 1.00 81.25 81 CYS A C 1
ATOM 621 O O . CYS A 1 81 ? 5.337 4.237 -3.669 1.00 81.25 81 CYS A O 1
ATOM 623 N N . ARG A 1 82 ? 5.395 5.530 -1.843 1.00 77.62 82 ARG A N 1
ATOM 624 C CA . ARG A 1 82 ? 6.586 6.319 -2.239 1.00 77.62 82 ARG A CA 1
ATOM 625 C C . ARG A 1 82 ? 7.901 5.741 -1.704 1.00 77.62 82 ARG A C 1
ATOM 627 O O . ARG A 1 82 ? 8.964 6.331 -1.907 1.00 77.62 82 ARG A O 1
ATOM 634 N N . GLY A 1 83 ? 7.858 4.620 -0.985 1.00 76.12 83 GLY A N 1
ATOM 635 C CA . GLY A 1 83 ? 9.058 3.957 -0.482 1.00 76.12 83 GLY A CA 1
ATOM 636 C C . GLY A 1 83 ? 9.768 3.156 -1.574 1.00 76.12 83 GLY A C 1
ATOM 637 O O . GLY A 1 83 ? 9.118 2.403 -2.284 1.00 76.12 83 GLY A O 1
ATOM 638 N N . SER A 1 84 ? 11.104 3.226 -1.647 1.00 72.38 84 SER A N 1
ATOM 639 C CA . SER A 1 84 ? 11.880 2.438 -2.632 1.00 72.38 84 SER A CA 1
ATOM 640 C C . SER A 1 84 ? 11.591 0.938 -2.518 1.00 72.38 84 SER A C 1
ATOM 642 O O . SER A 1 84 ? 11.286 0.314 -3.520 1.00 72.38 84 SER A O 1
ATOM 644 N N . ARG A 1 85 ? 11.484 0.392 -1.298 1.00 74.94 85 ARG A N 1
ATOM 645 C CA . ARG A 1 85 ? 11.093 -1.017 -1.097 1.00 74.94 85 ARG A CA 1
ATOM 646 C C . ARG A 1 85 ? 9.739 -1.401 -1.704 1.00 74.94 85 ARG A C 1
ATOM 648 O O . ARG A 1 85 ? 9.493 -2.576 -1.936 1.00 74.94 85 ARG A O 1
ATOM 655 N N . TYR A 1 86 ? 8.816 -0.449 -1.856 1.00 81.94 86 TYR A N 1
ATOM 656 C CA . TYR A 1 86 ? 7.530 -0.724 -2.499 1.00 81.94 86 TYR A CA 1
ATOM 657 C C . TYR A 1 86 ? 7.716 -0.844 -4.013 1.00 81.94 86 TYR A C 1
ATOM 659 O O . TYR A 1 86 ? 7.192 -1.769 -4.623 1.00 81.94 86 TYR A O 1
ATOM 667 N N . TRP A 1 87 ? 8.525 0.038 -4.600 1.00 82.81 87 TRP A N 1
ATOM 668 C CA . TRP A 1 87 ? 8.848 0.006 -6.024 1.00 82.81 87 TRP A CA 1
ATOM 669 C C . TRP A 1 87 ? 9.665 -1.225 -6.419 1.00 82.81 87 TRP A C 1
ATOM 671 O O . TRP A 1 87 ? 9.286 -1.876 -7.384 1.00 82.81 87 TRP A O 1
ATOM 681 N N . THR A 1 88 ? 10.658 -1.635 -5.617 1.00 77.31 88 THR A N 1
ATOM 682 C CA . THR A 1 88 ? 11.424 -2.880 -5.856 1.00 77.31 88 THR A CA 1
ATOM 683 C C . THR A 1 88 ? 10.541 -4.125 -5.894 1.00 77.31 88 THR A C 1
ATOM 685 O O . THR A 1 88 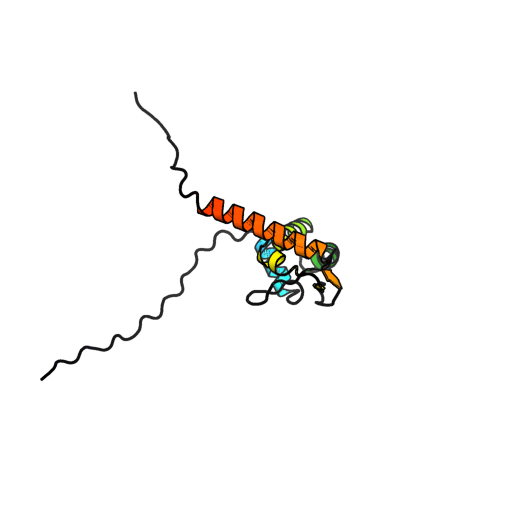? 10.921 -5.148 -6.450 1.00 77.31 88 THR A O 1
ATOM 688 N N . SER A 1 89 ? 9.381 -4.064 -5.241 1.00 77.31 89 SER A N 1
ATOM 689 C CA . SER A 1 89 ? 8.461 -5.193 -5.109 1.00 77.31 89 SER A CA 1
ATOM 690 C C . SER A 1 89 ? 7.357 -5.184 -6.170 1.00 77.31 89 SER A C 1
ATOM 692 O O . SER A 1 89 ? 6.621 -6.160 -6.306 1.00 77.31 89 SER A O 1
ATOM 694 N N . MET A 1 90 ? 7.237 -4.100 -6.943 1.00 80.00 90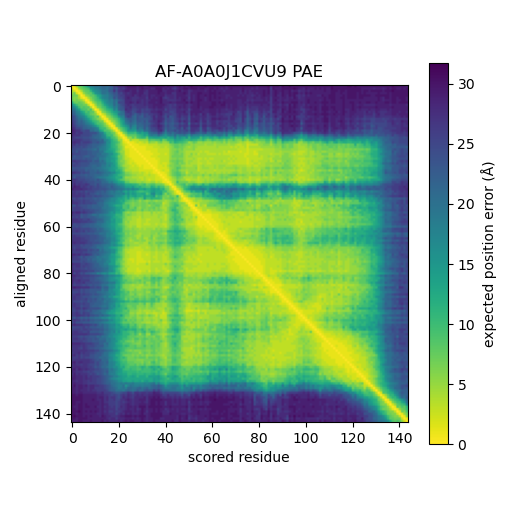 MET A N 1
ATOM 695 C CA . MET A 1 90 ? 6.356 -4.023 -8.107 1.00 80.00 90 MET A CA 1
ATOM 696 C C . MET A 1 90 ? 7.045 -4.662 -9.315 1.00 80.00 90 MET A C 1
ATOM 698 O O . MET A 1 90 ? 7.483 -3.983 -10.236 1.00 80.00 90 MET A O 1
ATOM 702 N N . VAL A 1 91 ? 7.145 -5.989 -9.301 1.00 79.50 91 VAL A N 1
ATOM 703 C CA . VAL A 1 91 ? 7.635 -6.781 -10.437 1.00 79.50 91 VAL A CA 1
ATOM 704 C C . VAL A 1 91 ? 6.454 -7.181 -11.320 1.00 79.50 91 VAL A C 1
ATOM 706 O O . VAL A 1 91 ? 5.366 -7.463 -10.818 1.00 79.50 91 VAL A O 1
ATOM 709 N N . ALA A 1 92 ? 6.654 -7.211 -12.638 1.00 81.88 92 ALA A N 1
ATOM 710 C CA . ALA A 1 92 ? 5.646 -7.684 -13.583 1.00 81.88 92 ALA A CA 1
ATOM 711 C C . ALA A 1 92 ? 5.161 -9.096 -13.204 1.00 81.88 92 ALA A C 1
ATOM 713 O O . ALA A 1 92 ? 5.968 -10.001 -12.998 1.00 81.88 92 ALA A O 1
ATOM 714 N N . GLY A 1 93 ? 3.844 -9.281 -13.088 1.00 80.38 93 GLY A N 1
ATOM 715 C CA . GLY A 1 93 ? 3.249 -10.563 -12.699 1.00 80.38 93 GLY A CA 1
ATOM 716 C C . GLY A 1 93 ? 3.256 -10.856 -11.194 1.00 80.38 93 GLY A C 1
ATOM 717 O O . GLY A 1 93 ? 2.725 -11.896 -10.795 1.00 80.38 93 GLY A O 1
ATOM 718 N N . ALA A 1 94 ? 3.786 -9.951 -10.360 1.00 84.31 94 ALA A N 1
ATOM 719 C CA . ALA A 1 94 ? 3.688 -10.063 -8.908 1.00 84.31 94 ALA A CA 1
ATOM 720 C C . ALA A 1 94 ? 2.224 -9.998 -8.457 1.00 84.31 94 ALA A C 1
ATOM 722 O O . ALA A 1 94 ? 1.431 -9.199 -8.963 1.00 84.31 94 ALA A O 1
ATOM 723 N N . VAL A 1 95 ? 1.874 -10.842 -7.491 1.00 84.25 95 VAL A N 1
ATOM 724 C CA . VAL A 1 95 ? 0.525 -10.922 -6.931 1.00 84.25 95 VAL A CA 1
ATOM 725 C C . VAL A 1 95 ? 0.277 -9.715 -6.038 1.00 84.25 95 VAL A C 1
ATOM 727 O O . VAL A 1 95 ? 1.040 -9.456 -5.105 1.00 84.25 95 VAL A O 1
ATOM 730 N N . ARG A 1 96 ? -0.789 -8.973 -6.334 1.00 86.44 96 ARG A N 1
ATOM 731 C CA . ARG A 1 96 ? -1.284 -7.911 -5.466 1.00 86.44 96 ARG A CA 1
ATOM 732 C C . ARG A 1 96 ? -2.049 -8.536 -4.319 1.00 86.44 96 ARG A C 1
ATOM 734 O O . ARG A 1 96 ? -2.913 -9.371 -4.558 1.00 86.44 96 ARG A O 1
ATOM 741 N N . VAL A 1 97 ? -1.765 -8.096 -3.103 1.00 85.19 97 VAL A N 1
ATOM 742 C CA . VAL A 1 97 ? -2.458 -8.595 -1.913 1.00 85.19 97 VAL A CA 1
ATOM 743 C C . VAL A 1 97 ? -3.447 -7.567 -1.373 1.00 85.19 97 VAL A C 1
ATOM 745 O O . VAL A 1 97 ? -3.168 -6.360 -1.387 1.00 85.19 97 VAL A O 1
ATOM 748 N N . ASP A 1 98 ? -4.607 -8.032 -0.920 1.00 87.94 98 ASP A N 1
ATOM 749 C CA . ASP A 1 98 ? -5.545 -7.225 -0.135 1.00 87.94 98 ASP A CA 1
ATOM 750 C C . ASP A 1 98 ? -5.178 -7.229 1.366 1.00 87.94 98 ASP A C 1
ATOM 752 O O . ASP A 1 98 ? -4.139 -7.759 1.767 1.00 87.94 98 ASP A O 1
ATOM 756 N N . LEU A 1 99 ? -6.028 -6.627 2.206 1.00 82.25 99 LEU A N 1
ATOM 757 C CA . LEU A 1 99 ? -5.849 -6.562 3.661 1.00 82.25 99 LEU A CA 1
ATOM 758 C C . LEU A 1 99 ? -5.873 -7.933 4.339 1.00 82.25 99 LEU A C 1
ATOM 760 O O . LEU A 1 99 ? -5.120 -8.160 5.292 1.00 82.25 99 LEU A O 1
ATOM 764 N N . SER A 1 100 ? -6.670 -8.851 3.804 1.00 80.19 100 SER A N 1
ATOM 765 C CA . SER A 1 100 ? -6.772 -10.251 4.223 1.00 80.19 100 SER A CA 1
ATOM 766 C C . SER A 1 100 ? -5.567 -11.090 3.777 1.00 80.19 100 SER A C 1
ATOM 768 O O . SER A 1 100 ? -5.338 -12.188 4.307 1.00 80.19 100 SER A O 1
ATOM 770 N N . GLY A 1 101 ? -4.747 -10.552 2.865 1.00 78.81 101 GLY A N 1
ATOM 771 C CA . GLY A 1 101 ? -3.592 -11.214 2.262 1.00 78.81 101 GLY A CA 1
ATOM 772 C C . GLY A 1 101 ? -3.955 -12.205 1.160 1.00 78.81 101 GLY A C 1
ATOM 773 O O . GLY A 1 101 ? -3.187 -13.130 0.905 1.00 78.81 101 GLY A O 1
ATOM 774 N N . GLU A 1 102 ? -5.123 -12.030 0.563 1.00 83.88 102 GLU A N 1
ATOM 775 C CA . GLU A 1 102 ? -5.630 -12.752 -0.591 1.00 83.88 102 GLU A CA 1
ATOM 776 C C . GLU A 1 102 ? -5.199 -12.067 -1.896 1.00 83.88 102 GLU A C 1
ATOM 778 O O . GLU A 1 102 ? -4.856 -10.880 -1.936 1.00 83.88 102 GLU A O 1
ATOM 783 N N . GLU A 1 103 ? -5.176 -12.842 -2.979 1.00 86.19 103 GLU A N 1
ATOM 784 C CA . GLU A 1 103 ? -4.752 -12.378 -4.295 1.00 86.19 103 GLU A CA 1
ATOM 785 C C . GLU A 1 103 ? -5.818 -11.460 -4.906 1.00 86.19 103 GLU A C 1
ATOM 787 O O . GLU A 1 103 ? -6.837 -11.903 -5.427 1.00 86.19 103 GLU A O 1
ATOM 792 N N . ALA A 1 104 ? -5.567 -10.157 -4.901 1.00 84.38 104 ALA A N 1
ATOM 793 C CA . ALA A 1 104 ? -6.481 -9.150 -5.430 1.00 84.38 104 ALA A CA 1
ATOM 794 C C . ALA A 1 104 ? -6.054 -8.622 -6.808 1.00 84.38 104 ALA A C 1
ATOM 796 O O . ALA A 1 104 ? -6.232 -7.445 -7.139 1.00 84.38 104 ALA A O 1
ATOM 797 N N . GLY A 1 105 ? -5.444 -9.499 -7.603 1.00 84.44 105 GLY A N 1
ATOM 798 C CA . GLY A 1 105 ? -4.957 -9.225 -8.951 1.00 84.44 105 GLY A CA 1
ATOM 799 C C . GLY A 1 105 ? -3.440 -9.327 -9.070 1.00 84.44 105 GLY A C 1
ATOM 800 O O . GLY A 1 105 ? -2.744 -9.765 -8.158 1.00 84.44 105 GLY A O 1
ATOM 801 N N . ARG A 1 106 ? -2.903 -8.919 -10.222 1.00 85.94 106 ARG A N 1
ATOM 802 C CA . ARG A 1 106 ? -1.459 -8.925 -10.491 1.00 85.94 106 ARG A CA 1
ATOM 803 C C . ARG A 1 106 ? -0.979 -7.562 -10.964 1.00 85.94 106 ARG A C 1
ATOM 805 O O . ARG A 1 106 ? -1.749 -6.759 -11.491 1.00 85.94 106 ARG A O 1
ATOM 812 N N . VAL A 1 107 ? 0.300 -7.294 -10.739 1.00 84.38 107 VAL A N 1
ATOM 813 C CA . VAL A 1 107 ? 0.986 -6.108 -11.253 1.00 84.38 107 VAL A CA 1
ATOM 814 C C . VAL A 1 107 ? 1.158 -6.263 -12.764 1.00 84.38 107 VAL A C 1
ATOM 816 O O . VAL A 1 107 ? 1.760 -7.237 -13.223 1.00 84.38 107 VAL A O 1
ATOM 819 N N . SER A 1 108 ? 0.628 -5.303 -13.529 1.00 85.88 108 SER A N 1
ATOM 820 C CA . SER A 1 108 ? 0.828 -5.249 -14.981 1.00 85.88 108 SER A CA 1
ATOM 821 C C . SER A 1 108 ? 2.316 -5.032 -15.295 1.00 85.88 108 SER A C 1
ATOM 823 O O . SER A 1 108 ? 2.998 -4.335 -14.535 1.00 85.88 108 SER A O 1
ATOM 825 N N . PRO A 1 109 ? 2.856 -5.578 -16.399 1.00 85.06 109 PRO A N 1
ATOM 826 C CA . PRO A 1 109 ? 4.216 -5.260 -16.838 1.00 85.06 109 PRO A CA 1
ATOM 827 C C . PRO A 1 109 ? 4.483 -3.751 -16.926 1.00 85.06 109 PRO A C 1
ATOM 829 O O . PRO A 1 109 ? 5.562 -3.299 -16.550 1.00 85.06 109 PRO A O 1
ATOM 832 N N . GLU A 1 110 ? 3.487 -2.961 -17.327 1.00 86.00 110 GLU A N 1
ATOM 833 C CA . GLU A 1 110 ? 3.582 -1.498 -17.403 1.00 86.00 110 GLU A CA 1
ATOM 834 C C . GLU A 1 110 ? 3.813 -0.853 -16.028 1.00 86.00 110 GLU A C 1
ATOM 836 O O . GLU A 1 110 ? 4.660 0.032 -15.879 1.00 86.00 110 GLU A O 1
ATOM 841 N N . ASP A 1 111 ? 3.097 -1.329 -15.005 1.00 82.62 111 ASP A N 1
ATOM 842 C CA . ASP A 1 111 ? 3.263 -0.878 -13.621 1.00 82.62 111 ASP A CA 1
ATOM 843 C C . ASP A 1 111 ? 4.663 -1.222 -13.101 1.00 82.62 111 ASP A C 1
ATOM 845 O O . ASP A 1 111 ? 5.293 -0.397 -12.435 1.00 82.62 111 ASP A O 1
ATOM 849 N N . GLY A 1 112 ? 5.170 -2.413 -13.433 1.00 84.00 112 GLY A N 1
ATOM 850 C CA . GLY A 1 112 ? 6.506 -2.839 -13.022 1.00 84.00 112 GLY A CA 1
ATOM 851 C C . GLY A 1 112 ? 7.620 -2.003 -13.655 1.00 84.00 112 GLY A C 1
ATOM 852 O O . GLY A 1 112 ? 8.513 -1.521 -12.956 1.00 84.00 112 GLY A O 1
ATOM 853 N N . VAL A 1 113 ? 7.526 -1.727 -14.960 1.00 86.50 113 VAL A N 1
ATOM 854 C CA . VAL A 1 113 ? 8.467 -0.830 -15.658 1.00 86.50 113 VAL A CA 1
ATOM 855 C C . VAL A 1 113 ? 8.412 0.581 -15.067 1.00 86.50 113 VAL A C 1
ATOM 857 O O . VAL A 1 113 ? 9.448 1.212 -14.830 1.00 86.50 113 VAL A O 1
ATOM 860 N N . ARG A 1 114 ? 7.208 1.085 -14.776 1.00 83.94 114 ARG A N 1
ATOM 861 C CA . ARG A 1 114 ? 7.030 2.401 -14.155 1.00 83.94 114 ARG A CA 1
ATOM 862 C C . ARG A 1 114 ? 7.639 2.457 -12.755 1.00 83.94 114 ARG A C 1
ATOM 864 O O . ARG A 1 114 ? 8.270 3.460 -12.419 1.00 83.94 114 ARG A O 1
ATOM 871 N N . ALA A 1 115 ? 7.468 1.410 -11.952 1.00 84.81 115 ALA A N 1
ATOM 872 C CA . ALA A 1 115 ? 8.052 1.310 -10.620 1.00 84.81 115 ALA A CA 1
ATOM 873 C C . ALA A 1 115 ? 9.584 1.353 -10.663 1.00 84.81 115 ALA A C 1
ATOM 875 O O . ALA A 1 115 ? 10.190 2.135 -9.929 1.00 84.81 115 ALA A O 1
ATOM 876 N N . LEU A 1 116 ? 10.191 0.599 -11.582 1.00 83.81 116 LEU A N 1
ATOM 877 C CA . LEU A 1 116 ? 11.638 0.587 -11.795 1.00 83.81 116 LEU A CA 1
ATOM 878 C C . LEU A 1 116 ? 12.167 1.976 -12.186 1.00 83.81 116 LEU A C 1
ATOM 880 O O . LEU A 1 116 ? 13.128 2.470 -11.597 1.00 83.81 116 LEU A O 1
ATOM 884 N N . LYS A 1 117 ? 11.479 2.669 -13.101 1.00 85.44 117 LYS A N 1
ATOM 885 C CA . LYS A 1 117 ? 11.841 4.040 -13.500 1.00 85.44 117 LYS A CA 1
ATOM 886 C C . LYS A 1 117 ? 11.730 5.044 -12.346 1.00 85.44 117 LYS A C 1
ATOM 888 O O . LYS A 1 117 ? 12.557 5.947 -12.216 1.00 85.44 117 LYS A O 1
ATOM 893 N N . LEU A 1 118 ? 10.701 4.911 -11.505 1.00 84.44 118 LEU A N 1
ATOM 894 C CA . LEU A 1 118 ? 10.539 5.748 -10.313 1.00 84.44 118 LEU A CA 1
ATOM 895 C C . LEU A 1 118 ? 11.671 5.508 -9.309 1.00 84.44 118 LEU A C 1
ATOM 897 O O . LEU A 1 118 ? 12.204 6.469 -8.745 1.00 84.44 118 LEU A O 1
ATOM 901 N N . GLU A 1 119 ? 12.053 4.248 -9.112 1.00 82.88 119 GLU A N 1
ATOM 902 C CA . GLU A 1 119 ? 13.177 3.873 -8.261 1.00 82.88 119 GLU A CA 1
ATOM 903 C C . GLU A 1 119 ? 14.492 4.461 -8.748 1.00 82.88 119 GLU A C 1
ATOM 905 O O . GLU A 1 119 ? 15.161 5.137 -7.963 1.00 82.88 119 GLU A O 1
ATOM 910 N N . GLU A 1 120 ? 14.811 4.302 -10.028 1.00 82.69 120 GLU A N 1
ATOM 911 C CA . GLU A 1 120 ? 16.011 4.877 -10.631 1.00 82.69 120 GLU A CA 1
ATOM 912 C C . GLU A 1 120 ? 16.054 6.403 -10.454 1.00 82.69 120 GLU A C 1
ATOM 914 O O . GLU A 1 120 ? 17.034 6.951 -9.943 1.00 82.69 120 GLU A O 1
ATOM 919 N N . GLY A 1 121 ? 14.951 7.100 -10.749 1.00 82.62 121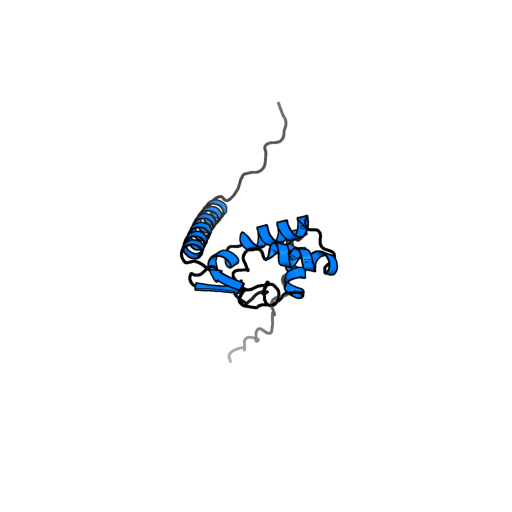 GLY A N 1
ATOM 920 C CA . GLY A 1 121 ? 14.864 8.552 -10.569 1.00 82.62 121 GLY A CA 1
ATOM 921 C C . GLY A 1 121 ? 15.036 9.001 -9.112 1.00 82.62 121 GLY A C 1
ATOM 922 O O . GLY A 1 121 ? 15.594 10.071 -8.835 1.00 82.62 121 GLY A O 1
ATOM 923 N N . ARG A 1 122 ? 14.596 8.189 -8.145 1.00 78.75 122 ARG A N 1
ATOM 924 C CA . ARG A 1 122 ? 14.827 8.462 -6.720 1.00 78.75 122 ARG A CA 1
ATOM 925 C C . ARG A 1 122 ? 16.261 8.166 -6.322 1.00 78.75 122 ARG A C 1
ATOM 927 O O . ARG A 1 122 ? 16.812 8.979 -5.588 1.00 78.75 122 ARG A O 1
ATOM 934 N N . LEU A 1 123 ? 16.840 7.050 -6.765 1.00 76.75 123 LEU A N 1
ATOM 935 C CA . LEU A 1 123 ? 18.243 6.700 -6.530 1.00 76.75 123 LEU A CA 1
ATOM 936 C C . LEU A 1 123 ? 19.161 7.814 -7.042 1.00 76.75 123 LEU A C 1
ATOM 938 O O . LEU A 1 123 ? 19.997 8.300 -6.284 1.00 76.75 123 LEU A O 1
ATOM 942 N N . ALA A 1 124 ? 18.901 8.327 -8.245 1.00 78.75 124 ALA A N 1
ATOM 943 C CA . ALA A 1 124 ? 19.587 9.494 -8.790 1.00 78.75 124 ALA A CA 1
ATOM 944 C C . ALA A 1 124 ? 19.407 10.737 -7.901 1.00 78.75 124 ALA A C 1
ATOM 946 O O . ALA A 1 124 ? 20.382 11.381 -7.526 1.00 78.75 124 ALA A O 1
ATOM 947 N N . ARG A 1 125 ? 18.177 11.048 -7.464 1.00 74.12 125 ARG A N 1
ATOM 948 C CA . ARG A 1 125 ? 17.926 12.190 -6.563 1.00 74.12 125 ARG A CA 1
ATOM 949 C C . ARG A 1 125 ? 18.587 12.059 -5.195 1.00 74.12 125 ARG A C 1
ATOM 951 O O . ARG A 1 125 ? 19.028 13.073 -4.658 1.00 74.12 125 ARG A O 1
ATOM 958 N N . VAL A 1 126 ? 18.606 10.869 -4.594 1.00 72.19 126 VAL A N 1
ATOM 959 C CA . VAL A 1 126 ? 19.270 10.666 -3.296 1.00 72.19 126 VAL A CA 1
ATOM 960 C C . VAL A 1 126 ? 20.782 10.660 -3.455 1.00 72.19 126 VAL A C 1
ATOM 962 O O . VAL A 1 126 ? 21.443 11.203 -2.583 1.00 72.19 126 VAL A O 1
ATOM 965 N N . ALA A 1 127 ? 21.320 10.158 -4.570 1.00 69.94 127 ALA A N 1
ATOM 966 C CA . ALA A 1 127 ? 22.738 10.261 -4.896 1.00 69.94 127 ALA A CA 1
ATOM 967 C 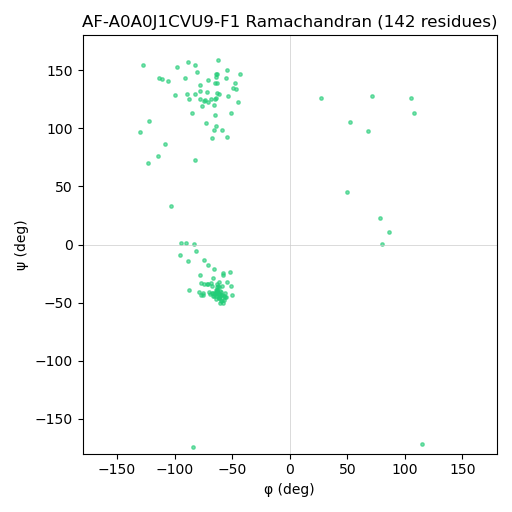C . ALA A 1 127 ? 23.149 11.728 -5.089 1.00 69.94 127 ALA A C 1
ATOM 969 O O . ALA A 1 127 ? 24.092 12.179 -4.451 1.00 69.94 127 ALA A O 1
ATOM 970 N N . SER A 1 128 ? 22.380 12.522 -5.843 1.00 66.56 128 SER A N 1
ATOM 971 C CA . SER A 1 128 ? 22.624 13.966 -5.980 1.00 66.56 128 SER A CA 1
ATOM 972 C C . SER A 1 128 ? 22.405 14.742 -4.677 1.00 66.56 128 SER A C 1
ATOM 974 O O . SER A 1 128 ? 23.035 15.770 -4.470 1.00 66.56 128 SER A O 1
ATOM 976 N N . LYS A 1 129 ? 21.525 14.278 -3.778 1.00 57.09 129 LYS A N 1
ATOM 977 C CA . LYS A 1 129 ? 21.344 14.879 -2.443 1.00 57.09 129 LYS A CA 1
ATOM 978 C C . LYS A 1 129 ? 22.469 14.484 -1.478 1.00 57.09 129 LYS A C 1
ATOM 980 O O . LYS A 1 129 ? 22.823 15.288 -0.630 1.00 57.09 129 LYS A O 1
ATOM 985 N N . ALA A 1 130 ? 23.017 13.277 -1.602 1.00 56.75 130 ALA A N 1
ATOM 986 C CA . ALA A 1 130 ? 24.148 12.794 -0.811 1.00 56.75 130 ALA A CA 1
ATOM 987 C C . ALA A 1 130 ? 25.492 13.353 -1.309 1.00 56.75 130 ALA A C 1
ATOM 989 O O . ALA A 1 130 ? 26.416 13.497 -0.519 1.00 56.75 130 ALA A O 1
ATOM 990 N N . ALA A 1 131 ? 25.579 13.714 -2.592 1.00 54.72 131 ALA A N 1
ATOM 991 C CA . ALA A 1 131 ? 26.733 14.373 -3.202 1.00 54.72 131 ALA A CA 1
ATOM 992 C C . ALA A 1 131 ? 26.756 15.904 -3.008 1.00 54.72 131 ALA A C 1
ATOM 994 O O . ALA A 1 131 ? 27.690 16.551 -3.468 1.00 54.72 131 ALA A O 1
ATOM 995 N N . VAL A 1 132 ? 25.768 16.491 -2.317 1.00 47.12 132 VAL A N 1
ATOM 996 C CA . VAL A 1 132 ? 25.842 17.872 -1.813 1.00 47.12 132 VAL A CA 1
ATOM 997 C C . VAL A 1 132 ? 26.009 17.818 -0.290 1.00 47.12 132 VAL A C 1
ATOM 999 O O . VAL A 1 132 ? 25.008 17.848 0.433 1.00 47.12 132 VAL A O 1
ATOM 1002 N N . PRO A 1 133 ? 27.245 17.702 0.231 1.00 49.16 133 PRO A N 1
ATOM 1003 C CA . PRO A 1 133 ? 27.513 18.101 1.598 1.00 49.16 133 PRO A CA 1
ATOM 1004 C C . PRO A 1 133 ? 27.453 19.634 1.682 1.00 49.16 133 PRO A C 1
ATOM 1006 O O . PRO A 1 133 ? 27.901 20.339 0.785 1.00 49.16 133 PRO A O 1
ATOM 1009 N N . GLU A 1 134 ? 26.893 20.114 2.790 1.00 46.59 134 GLU A N 1
ATOM 1010 C CA . GLU A 1 134 ? 27.127 21.448 3.348 1.00 46.59 134 GLU A CA 1
ATOM 1011 C C . GLU A 1 134 ? 26.599 22.663 2.553 1.00 46.59 134 GLU A C 1
ATOM 1013 O O . GLU A 1 134 ? 27.242 23.235 1.679 1.00 46.59 134 GLU A O 1
ATOM 1018 N N . LYS A 1 135 ? 25.419 23.155 2.957 1.00 38.00 135 LYS A N 1
ATOM 1019 C CA . LYS A 1 135 ? 25.214 24.608 2.973 1.00 38.00 135 LYS A CA 1
ATOM 1020 C C . LYS A 1 135 ? 25.928 25.142 4.226 1.00 38.00 135 LYS A C 1
ATOM 1022 O O . LYS A 1 135 ? 25.583 24.660 5.308 1.00 38.00 135 LYS A O 1
ATOM 1027 N N . PRO A 1 136 ? 26.853 26.114 4.117 1.00 50.50 136 PRO A N 1
ATOM 1028 C CA . PRO A 1 136 ? 27.392 26.805 5.284 1.00 50.50 136 PRO A CA 1
ATOM 1029 C C . PRO A 1 136 ? 26.265 27.570 6.008 1.00 50.50 136 PRO A C 1
ATOM 1031 O O . 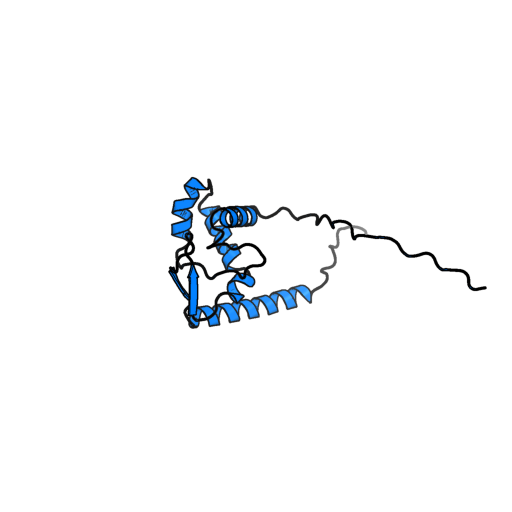PRO A 1 136 ? 25.320 28.034 5.354 1.00 50.50 136 PRO A O 1
ATOM 1034 N N . PRO A 1 137 ? 26.310 27.688 7.348 1.00 48.28 137 PRO A N 1
ATOM 1035 C CA . PRO A 1 137 ? 25.324 28.449 8.100 1.00 48.28 137 PRO A CA 1
ATOM 1036 C C . PRO A 1 137 ? 25.556 29.963 7.940 1.00 48.28 137 PRO A C 1
ATOM 1038 O O . PRO A 1 137 ? 26.641 30.465 8.192 1.00 48.28 137 PRO A O 1
ATOM 1041 N N . VAL A 1 138 ? 24.497 30.634 7.476 1.00 49.09 138 VAL A N 1
ATOM 1042 C CA . VAL A 1 138 ? 24.026 32.015 7.726 1.00 49.09 138 VAL A CA 1
ATOM 1043 C C . VAL A 1 138 ? 25.038 33.120 8.117 1.00 49.09 138 VAL A C 1
ATOM 1045 O O . VAL A 1 138 ? 25.685 33.022 9.154 1.00 49.09 138 VAL A O 1
ATOM 1048 N N . PRO A 1 139 ? 25.083 34.264 7.397 1.00 52.44 139 PRO A N 1
ATOM 1049 C CA . PRO A 1 139 ? 25.650 35.493 7.941 1.00 52.44 139 PRO A CA 1
ATOM 1050 C C . PRO A 1 139 ? 24.581 36.240 8.761 1.00 52.44 139 PRO A C 1
ATOM 1052 O O . PRO A 1 139 ? 23.601 36.734 8.204 1.00 52.44 139 PRO A O 1
ATOM 1055 N N . GLU A 1 140 ? 24.769 36.346 10.079 1.00 42.53 140 GLU A N 1
ATOM 1056 C CA . GLU A 1 140 ? 24.013 37.261 10.947 1.00 42.53 140 GLU A CA 1
ATOM 1057 C C . GLU A 1 140 ? 24.975 38.225 11.680 1.00 42.53 140 GLU A C 1
ATOM 1059 O O . GLU A 1 140 ? 25.658 37.838 12.619 1.00 42.53 140 GLU A O 1
ATOM 1064 N N . LYS A 1 141 ? 24.958 39.487 11.211 1.00 41.00 141 LYS A N 1
ATOM 1065 C CA . LYS A 1 141 ? 25.129 40.792 11.902 1.00 41.00 141 LYS A CA 1
ATOM 1066 C C . LYS A 1 141 ? 26.476 41.319 12.483 1.00 41.00 141 LYS A C 1
ATOM 1068 O O . LYS A 1 141 ? 27.005 40.783 13.444 1.00 41.00 141 LYS A O 1
ATOM 1073 N N . VAL A 1 142 ? 26.769 42.566 12.038 1.00 36.28 142 VAL A N 1
ATOM 1074 C CA . VAL A 1 142 ? 27.132 43.822 12.776 1.00 36.28 142 VAL A CA 1
ATOM 1075 C C . VAL A 1 142 ? 28.594 44.328 12.785 1.00 36.28 142 VAL A C 1
ATOM 1077 O O . VAL A 1 142 ? 29.490 43.644 13.259 1.00 36.28 142 VAL A O 1
ATOM 1080 N N . GLY A 1 143 ? 28.747 45.608 12.383 1.00 39.81 143 GLY A N 1
ATOM 1081 C CA . GLY A 1 143 ? 29.898 46.520 12.575 1.00 39.81 143 GLY A CA 1
ATOM 1082 C C . GLY A 1 143 ? 30.654 46.759 11.262 1.00 39.81 143 GLY A C 1
ATOM 1083 O O . GLY A 1 143 ? 31.158 45.796 10.701 1.00 39.81 143 GLY A O 1
ATOM 1084 N N . GLU A 1 144 ? 30.696 47.944 10.649 1.00 37.25 144 GLU A N 1
ATOM 1085 C CA . GLU A 1 144 ? 30.921 49.312 11.159 1.00 37.25 144 GLU A CA 1
ATOM 1086 C C . GLU A 1 144 ? 30.276 50.367 10.237 1.00 37.25 144 GLU A C 1
ATOM 1088 O O . GLU A 1 144 ? 30.164 50.093 9.017 1.00 37.25 144 GLU A O 1
#

Radius of gyration: 23.11 Å; Cα contacts (8 Å, |Δi|>4): 142; chains: 1; bounding box: 75×67×47 Å

Foldseek 3Di:
DDDDDDDDDDDDPDPPPPPDDPQPVLVVVLVLLCVQQCLQNPDPPDQHAAAADCLLVVVVVCCVVSVHDSVSSVSNVVVVCLDLSNLVNLAAQGFHAHSNNDGNDGRHNVNNVVSVVSNVVVVVVVVVVVVDPDDDDDDDDDDD

Sequence (144 aa):
ARPDAPRHAAARPAPVVVKSKPVDPVVLTIGKLQKRFPKAFPKNPSPKVPLKIGIFEDLLAQATELALSETELRAAIKIWCRGSRYWTSMVAGAVRVDLSGEEAGRVSPEDGVRALKLEEGRLARVASKAAVPEKPPVPEKVGE

pLDDT: mean 72.06, std 16.59, range [36.28, 88.62]

Solvent-accessible surface area (backbone atoms only — not comparable to full-atom values): 8670 Å² total; per-residue (Å²): 140,82,88,82,78,84,79,88,75,83,80,79,82,71,84,80,78,73,83,70,69,85,72,52,69,40,57,54,50,43,52,52,47,27,73,75,21,46,68,35,34,46,61,85,89,54,73,41,56,33,61,21,89,65,47,64,60,62,44,51,72,46,20,68,82,67,74,47,54,70,69,50,51,54,49,22,51,53,52,50,69,68,32,61,61,33,26,78,33,33,39,57,68,34,64,11,24,28,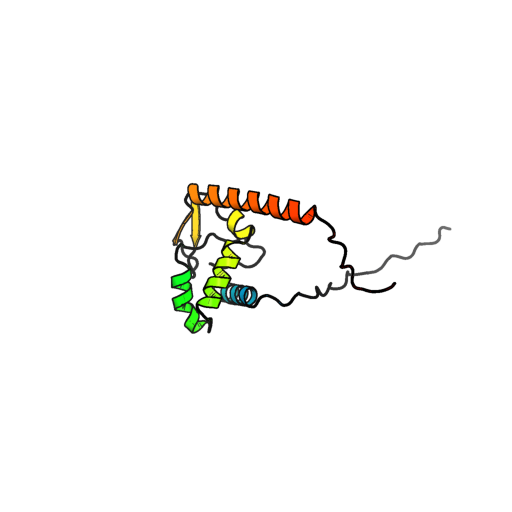68,89,46,45,80,56,50,61,36,48,60,68,54,15,56,49,23,50,52,52,40,52,56,46,53,52,51,51,51,59,54,67,72,54,74,78,82,80,85,78,94,82,87,89,89,133

Mean predicted aligned error: 13.95 Å

Secondary structure (DSSP, 8-state):
-PPPPP-----PPP----------HHHHHHHHHHHH-TTTSPPTTSPP-PBPTTHHHHHHHHHTTTT--HHHHHHHHHHHHTSHHHHTT--TTPEEE-TTS-EEEE--HHHHHHHHHHHHHHHHHHHHHHT---PPP-------

Organism: NCBI:txid908627